Protein AF-A0A7V2TXQ1-F1 (afdb_monomer_lite)

pLDDT: mean 87.12, std 12.36, range [46.12, 97.81]

Radius of gyration: 15.6 Å; chains: 1; bounding box: 47×27×38 Å

Sequence (124 aa):
MPADERIRVTFLRVDVLNDADCCGTGEWYFIAEVDGRPVGDRSRIFNAEEGRSISLPEAEWSIVVDVTGRDLDTRPVRIRFQVRDQDVTSDDDLGTIDYRLRRDVRQGFFRNNRTATQYFVLHW

Foldseek 3Di:
DPDWDKDKDFWFKKQFQDQVDPDAFFFKFKFKDKQNHTFADRVDTDGHDHRDMDGDDRVGGMDMDTCVVPQLVVPFTWIKMWMWTDDPPDIHTLAMDIDGHHPPDDDDKDWDDCVHRVTIIIID

Secondary structure (DSSP, 8-state):
--S--EEEEE--EEEES--S-SSS-EEEEEEEEETTEEES-TT--EEE-TT-EEE--TTTSEEEEE-TT--TTTSPEEEEEEEEE--SS---EEEEEEEEE-TTPPS---B--GGGTSSEEEE-

Structure (mmCIF, N/CA/C/O backbone):
data_AF-A0A7V2TXQ1-F1
#
_entry.id   AF-A0A7V2TXQ1-F1
#
loop_
_atom_site.group_PDB
_atom_site.id
_atom_site.type_symbol
_atom_site.label_atom_id
_atom_site.label_alt_id
_atom_site.label_comp_id
_atom_site.label_asym_id
_atom_site.label_entity_id
_atom_site.label_seq_id
_atom_site.pdbx_PDB_ins_code
_atom_site.Cartn_x
_atom_site.Cartn_y
_atom_site.Cartn_z
_atom_site.occupancy
_atom_site.B_iso_or_equiv
_atom_site.auth_seq_id
_atom_site.auth_comp_id
_atom_site.auth_asym_id
_atom_site.auth_atom_id
_atom_site.pdbx_PDB_model_num
ATOM 1 N N . MET A 1 1 ? -24.782 -0.885 20.471 1.00 47.16 1 MET A N 1
ATOM 2 C CA . MET A 1 1 ? -23.493 -0.935 19.750 1.00 47.16 1 MET A CA 1
ATOM 3 C C . MET A 1 1 ? -23.791 -1.435 18.344 1.00 47.16 1 MET A C 1
ATOM 5 O O . MET A 1 1 ? -24.586 -2.369 18.263 1.00 47.16 1 MET A O 1
ATOM 9 N N . PRO A 1 2 ? -23.279 -0.815 17.265 1.00 49.22 2 PRO A N 1
ATOM 10 C CA . PRO A 1 2 ? -23.446 -1.387 15.933 1.00 49.22 2 PRO A CA 1
ATOM 11 C C . PRO A 1 2 ? -22.794 -2.775 15.907 1.00 49.22 2 PRO A C 1
ATOM 13 O O . PRO A 1 2 ? -21.774 -2.990 16.560 1.00 49.22 2 PRO A O 1
ATOM 16 N N . ALA A 1 3 ? -23.464 -3.722 15.255 1.00 57.62 3 ALA A N 1
ATOM 17 C CA . ALA A 1 3 ? -23.297 -5.151 15.507 1.00 57.62 3 ALA A CA 1
ATOM 18 C C . ALA A 1 3 ? -22.190 -5.843 14.691 1.00 57.62 3 ALA A C 1
ATOM 20 O O . ALA A 1 3 ? -21.899 -6.995 14.976 1.00 57.62 3 ALA A O 1
ATOM 21 N N . ASP A 1 4 ? -21.577 -5.182 13.711 1.00 76.06 4 ASP A N 1
ATOM 22 C CA . ASP A 1 4 ? -20.450 -5.712 12.931 1.00 76.06 4 ASP A CA 1
ATOM 23 C C . ASP A 1 4 ? -19.903 -4.543 12.097 1.00 76.06 4 ASP A C 1
ATOM 25 O O . ASP A 1 4 ? -20.598 -4.051 11.204 1.00 76.06 4 ASP A O 1
ATOM 29 N N . GLU A 1 5 ? -18.723 -4.018 12.427 1.00 88.81 5 GLU A N 1
ATOM 30 C CA . GLU A 1 5 ? -18.092 -2.944 11.654 1.00 88.81 5 GLU A CA 1
ATOM 31 C C . GLU A 1 5 ? -16.804 -3.471 11.034 1.00 88.81 5 GLU A C 1
ATOM 33 O O . GLU A 1 5 ? -15.858 -3.841 11.729 1.00 88.81 5 GLU A O 1
ATOM 38 N N . ARG A 1 6 ? -16.775 -3.523 9.701 1.00 91.94 6 ARG A N 1
ATOM 39 C CA . ARG A 1 6 ? -15.648 -4.053 8.936 1.00 91.94 6 ARG A CA 1
ATOM 40 C C . ARG A 1 6 ? -15.166 -3.027 7.938 1.00 91.94 6 ARG A C 1
ATOM 42 O O . ARG A 1 6 ? -15.960 -2.392 7.248 1.00 91.94 6 ARG A O 1
ATOM 49 N N . ILE A 1 7 ? -13.852 -2.928 7.820 1.00 92.81 7 ILE A N 1
ATOM 50 C CA . ILE A 1 7 ? -13.184 -2.065 6.856 1.00 92.81 7 ILE A CA 1
ATOM 51 C C . ILE A 1 7 ? -12.449 -2.953 5.872 1.00 92.81 7 ILE A C 1
ATOM 53 O O . ILE A 1 7 ? 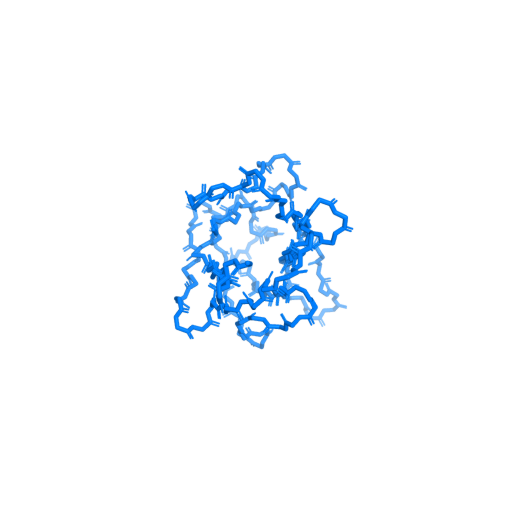-11.666 -3.817 6.265 1.00 92.81 7 ILE A O 1
ATOM 57 N N . ARG A 1 8 ? -12.689 -2.729 4.584 1.00 95.44 8 ARG A N 1
ATOM 58 C CA . ARG A 1 8 ? -11.902 -3.350 3.528 1.00 95.44 8 ARG A CA 1
ATOM 59 C C . ARG A 1 8 ? -10.857 -2.367 3.032 1.00 95.44 8 ARG A C 1
ATOM 61 O O . ARG A 1 8 ? -11.202 -1.258 2.641 1.00 95.44 8 ARG A O 1
ATOM 68 N N . VAL A 1 9 ? -9.606 -2.801 3.019 1.00 96.31 9 VAL A N 1
ATOM 69 C CA . VAL A 1 9 ? -8.490 -2.079 2.403 1.00 96.31 9 VAL A CA 1
ATOM 70 C C . VAL A 1 9 ? -8.120 -2.818 1.126 1.00 96.31 9 VAL A C 1
ATOM 72 O O . VAL A 1 9 ? -7.992 -4.042 1.154 1.00 96.31 9 VAL A O 1
ATOM 75 N N . THR A 1 10 ? -7.987 -2.094 0.017 1.00 97.25 10 THR A N 1
ATOM 76 C CA . THR A 1 10 ? -7.631 -2.664 -1.288 1.00 97.25 10 THR A CA 1
ATOM 77 C C . THR A 1 10 ? -6.552 -1.809 -1.919 1.00 97.25 10 THR A C 1
ATOM 79 O O . THR A 1 10 ? -6.812 -0.665 -2.252 1.00 97.25 10 THR A O 1
ATOM 82 N N . PHE A 1 11 ? -5.362 -2.358 -2.128 1.00 97.00 11 PHE A N 1
ATOM 83 C CA . PHE A 1 11 ? -4.339 -1.687 -2.920 1.00 97.00 11 PHE A CA 1
ATOM 84 C C . PHE A 1 11 ? -4.645 -1.927 -4.400 1.00 97.00 11 PHE A C 1
ATOM 86 O O . PHE A 1 11 ? -4.811 -3.071 -4.814 1.00 97.00 11 PHE A O 1
ATOM 93 N N . LEU A 1 12 ? -4.769 -0.857 -5.187 1.00 96.00 12 LEU A N 1
ATOM 94 C CA . LEU A 1 12 ? -5.299 -0.918 -6.555 1.00 96.00 12 LEU A CA 1
ATOM 95 C C . LEU A 1 12 ? -4.195 -0.883 -7.608 1.00 96.00 12 LEU A C 1
ATOM 97 O O . LEU A 1 12 ? -4.207 -1.658 -8.565 1.00 96.00 12 LEU A O 1
ATOM 101 N N . ARG A 1 13 ? -3.257 0.057 -7.467 1.00 95.81 13 ARG A N 1
ATOM 102 C CA . ARG A 1 13 ? -2.132 0.220 -8.393 1.00 95.81 13 ARG A CA 1
ATOM 103 C C . ARG A 1 13 ? -1.026 1.087 -7.812 1.00 95.81 13 ARG A C 1
ATOM 105 O O . ARG A 1 13 ? -1.273 1.901 -6.921 1.00 95.81 13 ARG A O 1
ATOM 112 N N . VAL A 1 14 ? 0.151 0.969 -8.408 1.00 95.56 14 VAL A N 1
ATOM 113 C CA . VAL A 1 14 ? 1.306 1.838 -8.181 1.00 95.56 14 VAL A CA 1
ATOM 114 C C . VAL A 1 14 ? 1.645 2.535 -9.496 1.00 95.56 14 VAL A C 1
ATOM 116 O O . VAL A 1 14 ? 1.939 1.863 -10.477 1.00 95.56 14 VAL A O 1
ATOM 119 N N . ASP A 1 15 ? 1.583 3.864 -9.541 1.00 94.19 15 ASP A N 1
ATOM 120 C CA . ASP A 1 15 ? 2.136 4.646 -10.650 1.00 94.19 15 ASP A CA 1
ATOM 121 C C . ASP A 1 15 ? 3.638 4.835 -10.412 1.00 94.19 15 ASP A C 1
ATOM 123 O O . ASP A 1 15 ? 4.029 5.338 -9.355 1.00 94.19 15 ASP A O 1
ATOM 127 N N . VAL A 1 16 ? 4.458 4.461 -11.389 1.00 92.44 16 VAL A N 1
ATOM 128 C CA . VAL A 1 16 ? 5.919 4.588 -11.360 1.00 92.44 16 VAL A CA 1
ATOM 129 C C . VAL A 1 16 ? 6.287 5.994 -11.834 1.00 92.44 16 VAL A C 1
ATOM 131 O O . VAL A 1 16 ? 5.953 6.397 -12.948 1.00 92.44 16 VAL A O 1
ATOM 134 N N . LEU A 1 17 ? 6.923 6.777 -10.964 1.00 89.12 17 LEU A N 1
ATOM 135 C CA . LEU A 1 17 ? 7.387 8.138 -11.256 1.00 89.12 17 LEU A CA 1
ATOM 136 C C . LEU A 1 17 ? 8.853 8.174 -11.680 1.00 89.12 17 LEU A C 1
ATOM 138 O O . LEU A 1 17 ? 9.230 9.075 -12.415 1.00 89.12 17 LEU A O 1
ATOM 142 N N . ASN A 1 18 ? 9.651 7.246 -11.160 1.00 84.00 18 ASN A N 1
ATOM 143 C CA . ASN A 1 18 ? 11.057 7.029 -11.466 1.00 84.00 18 ASN A CA 1
ATOM 144 C C . ASN A 1 18 ? 11.327 5.564 -11.111 1.00 84.00 18 ASN A C 1
ATOM 146 O O . ASN A 1 18 ? 11.014 5.169 -9.988 1.00 84.00 18 ASN A O 1
ATOM 150 N N . ASP A 1 19 ? 11.815 4.775 -12.062 1.00 75.50 19 ASP A N 1
ATOM 151 C CA . ASP A 1 19 ? 12.077 3.340 -11.907 1.00 75.50 19 ASP A CA 1
ATOM 152 C C . ASP A 1 19 ? 13.424 3.026 -11.236 1.00 75.50 19 ASP A C 1
ATOM 154 O O . ASP A 1 19 ? 13.691 1.860 -10.982 1.00 75.50 19 ASP A O 1
ATOM 158 N N . ALA A 1 20 ? 14.188 4.062 -10.862 1.00 71.00 20 ALA A N 1
ATOM 159 C CA . ALA A 1 20 ? 15.508 4.031 -10.222 1.00 71.00 20 ALA A CA 1
ATOM 160 C C . ALA A 1 20 ? 16.657 3.523 -11.112 1.00 71.00 20 ALA A C 1
ATOM 162 O O . ALA A 1 20 ? 17.823 3.646 -10.729 1.00 71.00 20 ALA A O 1
ATOM 163 N N . ASP A 1 21 ? 16.355 3.103 -12.340 1.00 66.31 21 ASP A N 1
ATOM 164 C CA . ASP A 1 21 ? 17.322 2.548 -13.275 1.00 66.31 21 ASP A CA 1
ATOM 165 C C . ASP A 1 21 ? 17.814 3.567 -14.307 1.00 66.31 21 ASP A C 1
ATOM 167 O O . ASP A 1 21 ? 17.058 4.281 -14.963 1.00 66.31 21 ASP A O 1
ATOM 171 N N . CYS A 1 22 ? 19.128 3.586 -14.542 1.00 54.84 22 CYS A N 1
ATOM 172 C CA . CYS A 1 22 ? 19.712 4.379 -15.630 1.00 54.84 22 CYS A CA 1
ATOM 173 C C . CYS A 1 22 ? 19.506 3.730 -17.014 1.00 54.84 22 CYS A C 1
ATOM 175 O O . CYS A 1 22 ? 19.592 4.425 -18.029 1.00 54.84 22 CYS A O 1
ATOM 177 N N . CYS A 1 23 ? 19.299 2.405 -17.062 1.00 56.12 23 CYS A N 1
ATOM 178 C CA . CYS A 1 23 ? 19.168 1.599 -18.280 1.00 56.12 23 CYS A CA 1
ATOM 179 C C . CYS A 1 23 ? 18.341 0.326 -18.010 1.00 56.12 23 CYS A C 1
ATOM 181 O O . CYS A 1 23 ? 18.899 -0.654 -17.526 1.00 56.12 23 CYS A O 1
ATOM 183 N N . GLY A 1 24 ? 17.068 0.284 -18.409 1.00 66.06 24 GLY A N 1
ATOM 184 C CA . GLY A 1 24 ? 16.218 -0.901 -18.233 1.00 66.06 24 GLY A CA 1
ATOM 185 C C . GLY A 1 24 ? 14.858 -0.544 -17.645 1.00 66.06 24 GLY A C 1
ATOM 186 O O . GLY A 1 24 ? 14.442 0.603 -17.747 1.00 66.06 24 GLY A O 1
ATOM 187 N N . THR A 1 25 ? 14.166 -1.537 -17.093 1.00 75.38 25 THR A N 1
ATOM 188 C CA . THR A 1 25 ? 12.991 -1.347 -16.230 1.00 75.38 25 THR A CA 1
ATOM 189 C C . THR A 1 25 ? 13.355 -1.863 -14.848 1.00 75.38 25 THR A C 1
ATOM 191 O O . THR A 1 25 ? 13.858 -2.987 -14.786 1.00 75.38 25 THR A O 1
ATOM 194 N N . GLY A 1 26 ? 13.016 -1.123 -13.793 1.00 82.69 26 GLY A N 1
ATOM 195 C CA . GLY A 1 26 ? 13.274 -1.532 -12.411 1.00 82.69 26 GLY A CA 1
ATOM 196 C C . GLY A 1 26 ? 12.560 -2.832 -12.042 1.00 82.69 26 GLY A C 1
ATOM 197 O O . GLY A 1 26 ? 11.464 -3.125 -12.540 1.00 82.69 26 GLY A O 1
ATOM 198 N N . GLU A 1 27 ? 13.159 -3.621 -11.154 1.00 89.62 27 GLU A N 1
ATOM 199 C CA . GLU A 1 27 ? 12.644 -4.923 -10.718 1.00 89.62 27 GLU A CA 1
ATOM 200 C C . GLU A 1 27 ? 12.011 -4.795 -9.330 1.00 89.62 27 GLU A C 1
ATOM 202 O O . GLU A 1 27 ? 12.571 -5.171 -8.305 1.00 89.62 27 GLU A O 1
ATOM 207 N N . TRP A 1 28 ? 10.795 -4.255 -9.269 1.00 92.12 28 TRP A N 1
ATOM 208 C CA . TRP A 1 28 ? 10.195 -3.885 -7.990 1.00 92.12 28 TRP A CA 1
ATOM 209 C C . TRP A 1 28 ? 9.442 -5.030 -7.323 1.00 92.12 28 TRP A C 1
ATOM 211 O O . TRP A 1 28 ? 8.732 -5.803 -7.969 1.00 92.12 28 TRP A O 1
ATOM 221 N N . TYR A 1 29 ? 9.475 -5.059 -5.994 1.00 93.56 29 TYR A N 1
ATOM 222 C CA . TYR A 1 29 ? 8.557 -5.854 -5.183 1.00 93.56 29 TYR A CA 1
ATOM 223 C C . TYR A 1 29 ? 7.935 -5.013 -4.067 1.00 93.56 29 TYR A C 1
ATOM 225 O O . TYR A 1 29 ? 8.436 -3.951 -3.681 1.00 93.56 29 TYR 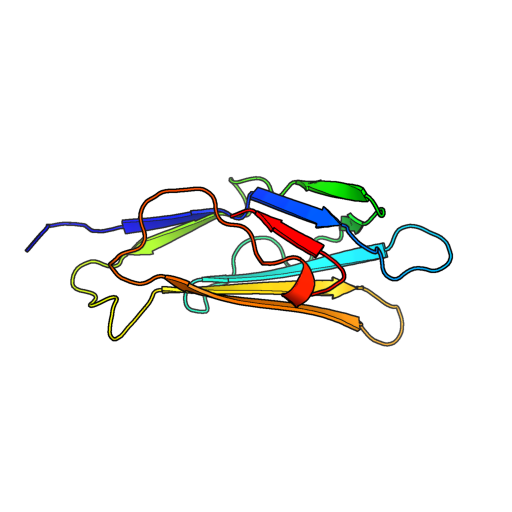A O 1
ATOM 233 N N . PHE A 1 30 ? 6.800 -5.483 -3.547 1.00 95.44 30 PHE A N 1
ATOM 234 C CA . PHE A 1 30 ? 6.010 -4.723 -2.582 1.00 95.44 30 PHE A CA 1
ATOM 235 C C . PHE A 1 30 ? 5.828 -5.470 -1.268 1.00 95.44 30 PHE A C 1
ATOM 237 O O . PHE A 1 30 ? 5.558 -6.671 -1.232 1.00 95.44 30 PHE A O 1
ATOM 244 N N . ILE A 1 31 ? 5.907 -4.720 -0.172 1.00 95.94 31 ILE A N 1
ATOM 245 C CA . ILE A 1 31 ? 5.597 -5.196 1.173 1.00 95.94 31 ILE A CA 1
ATOM 246 C C . ILE A 1 31 ? 4.408 -4.380 1.679 1.00 95.94 31 ILE A C 1
ATOM 248 O O . ILE A 1 31 ? 4.561 -3.220 2.067 1.00 95.94 31 ILE A O 1
ATOM 252 N N . ALA A 1 32 ? 3.218 -4.979 1.661 1.00 97.25 32 ALA A N 1
ATOM 253 C CA . ALA A 1 32 ? 1.996 -4.346 2.142 1.00 97.25 32 ALA A CA 1
ATOM 254 C C . ALA A 1 32 ? 1.498 -5.010 3.426 1.00 97.25 32 ALA A C 1
ATOM 256 O O . ALA A 1 32 ? 1.446 -6.235 3.532 1.00 97.25 32 ALA A O 1
ATOM 257 N N . GLU A 1 33 ? 1.099 -4.194 4.398 1.00 97.75 33 GLU A N 1
ATOM 258 C CA . GLU A 1 33 ? 0.571 -4.646 5.679 1.00 97.75 33 GLU A CA 1
ATOM 259 C C . GLU A 1 33 ? -0.631 -3.802 6.107 1.00 97.75 33 GLU A C 1
ATOM 261 O O . GLU A 1 33 ? -0.633 -2.575 5.982 1.00 97.75 33 GLU A O 1
ATOM 266 N N . VAL A 1 34 ? -1.641 -4.451 6.687 1.00 97.38 34 VAL A N 1
ATOM 267 C CA . VAL A 1 34 ? -2.759 -3.774 7.356 1.00 97.38 34 VAL A CA 1
ATOM 268 C C . VAL A 1 34 ? -2.882 -4.309 8.776 1.00 97.38 34 VAL A C 1
ATOM 270 O O . VAL A 1 34 ? -3.076 -5.505 8.984 1.00 97.38 34 VAL A O 1
ATOM 273 N N . ASP A 1 35 ? -2.708 -3.429 9.763 1.00 96.25 35 ASP A N 1
ATOM 274 C CA . ASP A 1 35 ? -2.532 -3.782 11.179 1.00 96.25 35 ASP A CA 1
ATOM 275 C C . ASP A 1 35 ? -1.464 -4.878 11.395 1.00 96.25 35 ASP A C 1
ATOM 277 O O . ASP A 1 35 ? -1.624 -5.782 12.214 1.00 96.25 35 ASP A O 1
ATOM 281 N N . GLY A 1 36 ? -0.369 -4.810 10.628 1.00 95.69 36 GLY A N 1
ATOM 282 C CA . GLY A 1 36 ? 0.737 -5.775 10.677 1.00 95.69 36 GLY A CA 1
ATOM 283 C C . GLY A 1 36 ? 0.436 -7.130 10.028 1.00 95.69 36 GLY A C 1
ATOM 284 O O . GLY A 1 36 ? 1.262 -8.037 10.096 1.00 95.69 36 GLY A O 1
ATOM 285 N N . ARG A 1 37 ? -0.735 -7.302 9.400 1.00 97.50 37 ARG A N 1
ATOM 286 C CA . ARG A 1 37 ? -1.063 -8.500 8.618 1.00 97.50 37 ARG A CA 1
ATOM 287 C C . ARG A 1 37 ? -0.620 -8.288 7.169 1.00 97.50 37 ARG A C 1
ATOM 289 O O . ARG A 1 37 ? -1.054 -7.294 6.586 1.00 97.50 37 ARG A O 1
ATOM 296 N N . PRO A 1 38 ? 0.186 -9.190 6.582 1.00 97.25 38 PRO A N 1
ATOM 297 C CA . PRO A 1 38 ? 0.645 -9.042 5.206 1.00 97.25 38 PRO A CA 1
ATOM 298 C C . PRO A 1 38 ? -0.522 -9.133 4.212 1.00 97.25 38 PRO A C 1
ATOM 300 O O . PRO A 1 38 ? -1.469 -9.894 4.427 1.00 97.25 38 PRO A O 1
ATOM 303 N N . VAL A 1 39 ? -0.436 -8.362 3.129 1.00 97.00 39 VAL A N 1
ATOM 304 C CA . VAL A 1 39 ? -1.396 -8.319 2.016 1.00 97.00 39 VAL A CA 1
ATOM 305 C C . VAL A 1 39 ? -0.625 -8.435 0.700 1.00 97.00 39 VAL A C 1
ATOM 307 O O . VAL A 1 39 ? 0.420 -7.807 0.551 1.00 97.00 39 VAL A O 1
ATOM 310 N N . GLY A 1 40 ? -1.138 -9.211 -0.256 1.00 94.75 40 GLY A N 1
ATOM 311 C CA . GLY A 1 40 ? -0.451 -9.470 -1.522 1.00 94.75 40 GLY A CA 1
ATOM 312 C C . GLY A 1 40 ? 0.660 -10.518 -1.430 1.00 94.75 40 GLY A C 1
ATOM 313 O O . GLY A 1 40 ? 0.810 -11.228 -0.433 1.00 94.75 40 GLY A O 1
ATOM 314 N N . ASP A 1 41 ? 1.434 -10.611 -2.508 1.00 91.31 41 ASP A N 1
ATOM 315 C CA . ASP A 1 41 ? 2.562 -11.529 -2.636 1.00 91.31 41 ASP A CA 1
ATOM 316 C C . ASP A 1 41 ? 3.878 -10.750 -2.687 1.00 91.31 41 ASP A C 1
ATOM 318 O O . ASP A 1 41 ? 4.232 -10.154 -3.703 1.00 91.31 41 ASP A O 1
ATOM 322 N N . ARG A 1 42 ? 4.620 -10.790 -1.577 1.00 88.69 42 ARG A N 1
ATOM 323 C CA . ARG A 1 42 ? 5.935 -10.146 -1.454 1.00 88.69 42 ARG A CA 1
ATOM 324 C C . ARG A 1 42 ? 7.025 -10.784 -2.319 1.00 88.69 42 ARG A C 1
ATOM 326 O O . ARG A 1 42 ? 8.103 -10.216 -2.422 1.00 88.69 42 ARG A O 1
ATOM 333 N N . SER A 1 43 ? 6.799 -11.997 -2.829 1.00 88.69 43 SER A N 1
ATOM 334 C CA . SER A 1 43 ? 7.757 -12.710 -3.684 1.00 88.69 43 SER A CA 1
ATOM 335 C C . SER A 1 43 ? 7.581 -12.384 -5.163 1.00 88.69 43 SER A C 1
ATOM 337 O O . SER A 1 43 ? 8.427 -12.742 -5.981 1.00 88.69 43 SER A O 1
ATOM 339 N N . ARG A 1 44 ? 6.488 -11.696 -5.507 1.00 92.38 44 ARG A N 1
ATOM 340 C CA . ARG A 1 44 ? 6.199 -11.283 -6.869 1.00 92.38 44 ARG A CA 1
ATOM 341 C C . ARG A 1 44 ? 7.008 -10.045 -7.232 1.00 92.38 44 ARG A C 1
ATOM 343 O O . ARG A 1 44 ? 6.913 -9.018 -6.563 1.00 92.38 44 ARG A O 1
ATOM 350 N N . ILE A 1 45 ? 7.727 -10.160 -8.340 1.00 91.62 45 ILE A N 1
ATOM 351 C CA . ILE A 1 45 ? 8.477 -9.069 -8.956 1.00 91.62 45 ILE A CA 1
ATOM 352 C C . ILE A 1 45 ? 7.646 -8.468 -10.081 1.00 91.62 45 ILE A C 1
ATOM 354 O O . ILE A 1 45 ? 6.948 -9.177 -10.817 1.00 91.62 45 ILE A O 1
ATOM 358 N N . PHE A 1 46 ? 7.704 -7.151 -10.186 1.00 92.25 46 PHE A N 1
ATOM 359 C CA . PHE A 1 46 ? 7.021 -6.361 -11.185 1.00 92.25 46 PHE A CA 1
ATOM 360 C C . PHE A 1 46 ? 8.041 -5.537 -11.956 1.00 92.25 46 PHE A C 1
ATOM 362 O O . PHE A 1 46 ? 8.867 -4.857 -11.359 1.00 92.25 46 PHE A O 1
ATOM 369 N N . ASN A 1 47 ? 7.911 -5.534 -13.278 1.00 90.44 47 ASN A N 1
ATOM 370 C CA . ASN A 1 47 ? 8.673 -4.615 -14.111 1.00 90.44 47 ASN A CA 1
ATOM 371 C C . ASN A 1 47 ? 8.103 -3.207 -13.910 1.00 90.44 47 ASN A C 1
ATOM 373 O O . ASN A 1 47 ? 6.941 -2.945 -14.250 1.00 90.44 47 ASN A O 1
ATOM 377 N N . ALA A 1 48 ? 8.910 -2.324 -13.339 1.00 90.25 48 ALA A N 1
ATOM 378 C CA . ALA A 1 48 ? 8.611 -0.919 -13.153 1.00 90.25 48 ALA A CA 1
ATOM 379 C C . ALA A 1 48 ? 9.203 -0.120 -14.315 1.00 90.25 48 ALA A C 1
ATOM 381 O O . ALA A 1 48 ? 10.405 -0.107 -14.534 1.00 90.25 48 ALA A O 1
ATOM 382 N N . GLU A 1 49 ? 8.336 0.531 -15.083 1.00 90.31 49 GLU A N 1
ATOM 383 C CA . GLU A 1 49 ? 8.729 1.406 -16.189 1.00 90.31 49 GLU A CA 1
ATOM 384 C C . GLU A 1 49 ? 8.256 2.817 -15.850 1.00 90.31 49 GLU A C 1
ATOM 386 O O . GLU A 1 49 ? 7.070 3.012 -15.547 1.00 90.31 49 GLU A O 1
ATOM 391 N N . GLU A 1 50 ? 9.164 3.794 -15.890 1.00 89.62 50 GLU A N 1
ATOM 392 C CA . GLU A 1 50 ? 8.830 5.193 -15.627 1.00 89.62 50 GLU A CA 1
ATOM 393 C C . GLU A 1 50 ? 7.597 5.653 -16.434 1.00 89.62 50 GLU A C 1
ATOM 395 O O . GLU A 1 50 ? 7.477 5.453 -17.644 1.00 89.62 50 GLU A O 1
ATOM 400 N N . GLY A 1 51 ? 6.625 6.268 -15.751 1.00 89.12 51 GLY A N 1
ATOM 401 C CA . GLY A 1 51 ? 5.389 6.759 -16.361 1.00 89.12 51 GLY A CA 1
ATOM 402 C C . GLY A 1 51 ? 4.314 5.691 -16.598 1.00 89.12 51 GLY A C 1
ATOM 403 O O . GLY A 1 51 ? 3.221 6.028 -17.069 1.00 89.12 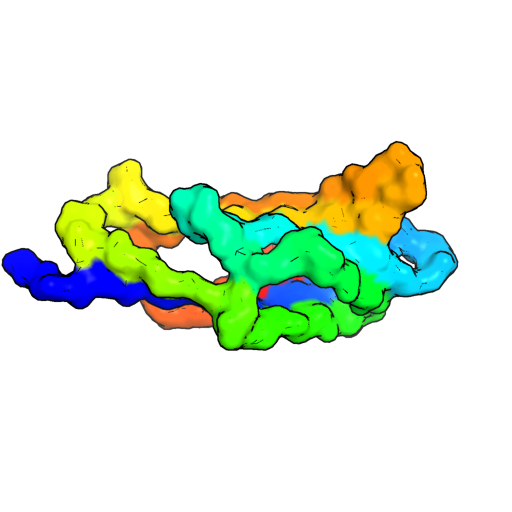51 GLY A O 1
ATOM 404 N N . ARG A 1 52 ? 4.569 4.421 -16.255 1.00 93.44 52 ARG A N 1
ATOM 405 C CA . ARG A 1 52 ? 3.569 3.341 -16.276 1.00 93.44 52 ARG A CA 1
ATOM 406 C C . ARG A 1 52 ? 2.939 3.113 -14.907 1.00 93.44 52 ARG A C 1
ATOM 408 O O . ARG A 1 52 ? 3.362 3.650 -13.887 1.00 93.44 52 ARG A O 1
ATOM 415 N N . SER A 1 53 ? 1.898 2.282 -14.900 1.00 94.31 53 SER A N 1
ATOM 416 C CA . SER A 1 53 ? 1.245 1.823 -13.678 1.00 94.31 53 SER A CA 1
ATOM 417 C C . SER A 1 53 ? 1.333 0.307 -13.562 1.00 94.31 53 SER A C 1
ATOM 419 O O . SER A 1 53 ? 1.009 -0.419 -14.503 1.00 94.31 53 SER A O 1
ATOM 421 N N . ILE A 1 54 ? 1.672 -0.166 -12.370 1.00 95.31 54 ILE A N 1
ATOM 422 C CA . ILE A 1 54 ? 1.620 -1.570 -11.979 1.00 95.31 54 ILE A CA 1
ATOM 423 C C . ILE A 1 54 ? 0.254 -1.827 -11.342 1.00 95.31 54 ILE A C 1
ATOM 425 O O . ILE A 1 54 ? -0.110 -1.191 -10.354 1.00 95.31 54 ILE A O 1
ATOM 429 N N . SER A 1 55 ? -0.526 -2.743 -11.919 1.00 96.56 55 SER A N 1
ATOM 430 C CA . SER A 1 55 ? -1.847 -3.108 -11.391 1.00 96.56 55 SER A CA 1
ATOM 431 C C . SER A 1 55 ? -1.720 -4.128 -10.265 1.00 96.56 55 SER A C 1
ATOM 433 O O . SER A 1 55 ? -0.998 -5.115 -10.404 1.00 96.56 55 SER A O 1
ATOM 435 N N . LEU A 1 56 ? -2.468 -3.917 -9.183 1.00 96.38 56 LEU A N 1
ATOM 436 C CA . LEU A 1 56 ? -2.530 -4.806 -8.028 1.00 96.38 56 LEU A CA 1
ATOM 437 C C . LEU A 1 56 ? -3.912 -5.479 -8.006 1.00 96.38 56 LEU A C 1
ATOM 439 O O . LEU A 1 56 ? -4.906 -4.829 -7.678 1.00 96.38 56 LEU A O 1
ATOM 443 N N . PRO A 1 57 ? -4.028 -6.759 -8.412 1.00 95.31 57 PRO A N 1
ATOM 444 C CA . PRO A 1 57 ? -5.318 -7.434 -8.461 1.00 95.31 57 PRO A CA 1
ATOM 445 C C . PRO A 1 57 ? -5.968 -7.488 -7.078 1.00 95.31 57 PRO A C 1
ATOM 447 O O . PRO A 1 57 ? -5.393 -8.027 -6.137 1.00 95.31 57 PRO A O 1
ATOM 450 N N . GLU A 1 58 ? -7.197 -6.993 -6.961 1.00 94.19 58 GLU A N 1
ATOM 451 C CA . GLU A 1 58 ? -7.931 -6.927 -5.691 1.00 94.19 58 GLU A CA 1
ATOM 452 C C . GLU A 1 58 ? -8.029 -8.286 -4.973 1.00 94.19 58 GLU A C 1
ATOM 454 O O . GLU A 1 58 ? -8.005 -8.344 -3.743 1.00 94.19 58 GLU A O 1
ATOM 459 N N . ALA A 1 59 ? -8.116 -9.384 -5.730 1.00 94.50 59 ALA A N 1
ATOM 460 C CA . ALA A 1 59 ? -8.169 -10.740 -5.185 1.00 94.50 59 ALA A CA 1
ATOM 461 C C . ALA A 1 59 ? -6.920 -11.113 -4.364 1.00 94.50 59 ALA A C 1
ATOM 463 O O . ALA A 1 59 ? -7.015 -11.916 -3.441 1.00 94.50 59 ALA A O 1
ATOM 464 N N . GLU A 1 60 ? -5.770 -10.518 -4.686 1.00 95.81 60 GLU A N 1
ATOM 465 C CA . GLU A 1 60 ? -4.489 -10.732 -4.005 1.00 95.81 60 GLU A CA 1
ATOM 466 C C . GLU A 1 60 ? -4.181 -9.583 -3.028 1.00 95.81 60 GLU A C 1
ATOM 468 O O . GLU A 1 60 ? -3.657 -9.802 -1.937 1.00 95.81 60 GLU A O 1
ATOM 473 N N . TRP A 1 61 ? -4.541 -8.353 -3.403 1.00 97.38 61 TRP A N 1
ATOM 474 C CA . TRP A 1 61 ? -4.117 -7.117 -2.744 1.00 97.38 61 TRP A CA 1
ATOM 475 C C . TRP A 1 61 ? -5.228 -6.443 -1.930 1.00 97.38 61 TRP A C 1
ATOM 477 O O . TRP A 1 61 ? -5.298 -5.216 -1.843 1.00 97.38 61 TRP A O 1
ATOM 487 N N . SER A 1 62 ? -6.107 -7.231 -1.307 1.00 97.81 62 SER A N 1
ATOM 488 C CA . SER A 1 62 ? -7.126 -6.712 -0.390 1.00 97.81 62 SER A CA 1
ATOM 489 C C . SER A 1 62 ? -7.231 -7.507 0.905 1.00 97.81 62 SER A C 1
ATOM 491 O O . SER A 1 62 ? -6.910 -8.691 0.976 1.00 97.81 62 SER A O 1
ATOM 493 N N . ILE A 1 63 ? -7.703 -6.840 1.957 1.00 97.62 63 ILE A N 1
ATOM 494 C CA . ILE A 1 63 ? -7.950 -7.456 3.259 1.00 97.62 63 ILE A CA 1
ATOM 495 C C . ILE A 1 63 ? -9.137 -6.795 3.952 1.00 97.62 63 ILE A C 1
ATOM 497 O O . ILE A 1 63 ? -9.377 -5.595 3.811 1.00 97.62 63 ILE A O 1
ATOM 501 N N . VAL A 1 64 ? -9.881 -7.592 4.717 1.00 96.81 64 VAL A N 1
ATOM 502 C CA . VAL A 1 64 ? -10.951 -7.111 5.594 1.00 96.81 64 VAL A CA 1
ATOM 503 C C . VAL A 1 64 ? -10.457 -7.119 7.038 1.00 96.81 64 VAL A C 1
ATOM 505 O O . VAL A 1 64 ? -9.939 -8.125 7.536 1.00 96.81 64 VAL A O 1
ATOM 508 N N . VAL A 1 65 ? -10.628 -5.983 7.701 1.00 94.94 65 VAL A N 1
ATOM 509 C CA . VAL A 1 65 ? -10.306 -5.756 9.107 1.00 94.94 65 VAL A CA 1
ATOM 510 C C . VAL A 1 65 ? -11.608 -5.595 9.871 1.00 94.94 65 VAL A C 1
ATOM 512 O O . VAL A 1 65 ? -12.431 -4.747 9.530 1.00 94.94 65 VAL A O 1
ATOM 515 N N . ASP A 1 66 ? -11.787 -6.407 10.906 1.00 93.69 66 ASP A N 1
ATOM 516 C CA . ASP A 1 66 ? -12.855 -6.215 11.880 1.00 93.69 66 ASP A CA 1
ATOM 517 C C . ASP A 1 66 ? -12.449 -5.094 12.845 1.00 93.69 66 ASP A C 1
ATOM 519 O O . ASP A 1 66 ? -11.384 -5.135 13.471 1.00 93.69 66 ASP A O 1
ATOM 523 N N . VAL A 1 67 ? -13.280 -4.062 12.919 1.00 92.50 67 VAL A N 1
ATOM 524 C CA . VAL A 1 67 ? -13.104 -2.907 13.803 1.00 92.50 67 VAL A CA 1
ATOM 525 C C . VAL A 1 67 ? -14.260 -2.783 14.794 1.00 92.50 67 VAL A C 1
ATOM 527 O O . VAL A 1 67 ? -14.421 -1.749 15.440 1.00 92.50 67 VAL A O 1
ATOM 530 N N . THR A 1 68 ? -15.045 -3.845 14.975 1.00 91.88 68 THR A N 1
ATOM 531 C CA . THR A 1 68 ? -16.170 -3.878 15.909 1.00 91.88 68 THR A CA 1
ATOM 532 C C . THR A 1 68 ? -15.707 -3.534 17.325 1.00 91.88 68 THR A C 1
ATOM 534 O O . THR A 1 68 ? -14.822 -4.170 17.899 1.00 91.88 68 THR A O 1
ATOM 537 N N . GLY A 1 69 ? -16.290 -2.480 17.904 1.00 89.88 69 GLY A N 1
ATOM 538 C CA . GLY A 1 69 ? -15.923 -1.996 19.240 1.00 89.88 69 GLY A CA 1
ATOM 539 C C . GLY A 1 69 ? -14.525 -1.366 19.333 1.00 89.88 69 GLY A C 1
ATOM 540 O O . GLY A 1 69 ? -14.057 -1.063 20.435 1.00 89.88 69 GLY A O 1
ATOM 541 N N . ARG A 1 70 ? -13.841 -1.153 18.202 1.00 90.88 70 ARG A N 1
ATOM 542 C CA . ARG A 1 70 ? -12.560 -0.451 18.142 1.00 90.88 70 ARG A CA 1
ATOM 543 C C . ARG A 1 70 ? -12.800 1.053 18.108 1.00 90.88 70 ARG A C 1
ATOM 545 O O . ARG A 1 70 ? -13.544 1.573 17.285 1.00 90.88 70 ARG A O 1
ATOM 552 N N . ASP A 1 71 ? -12.117 1.767 18.991 1.00 91.50 71 ASP A N 1
ATOM 553 C CA . ASP A 1 71 ? -12.017 3.219 18.907 1.00 91.50 71 ASP A CA 1
ATOM 554 C C . ASP A 1 71 ? -10.886 3.587 17.937 1.00 91.50 71 ASP A C 1
ATOM 556 O O . ASP A 1 71 ? -9.708 3.409 18.252 1.00 91.50 71 ASP A O 1
ATOM 560 N N . LEU A 1 72 ? -11.249 4.056 16.743 1.00 91.50 72 LEU A N 1
ATOM 561 C CA . LEU A 1 72 ? -10.303 4.389 15.676 1.00 91.50 72 LEU A CA 1
ATOM 562 C C . LEU A 1 72 ? -9.529 5.692 15.925 1.00 91.50 72 LEU A C 1
ATOM 564 O O . LEU A 1 72 ? -8.523 5.931 15.256 1.00 91.50 72 LEU A O 1
ATOM 568 N N . ASP A 1 73 ? -9.934 6.513 16.897 1.00 90.69 73 ASP A N 1
ATOM 569 C CA . ASP A 1 73 ? -9.200 7.735 17.237 1.00 90.69 73 ASP A CA 1
ATOM 570 C C . ASP A 1 73 ? -7.956 7.421 18.079 1.00 90.69 73 ASP A C 1
ATOM 572 O O . ASP A 1 73 ? -6.889 8.018 17.880 1.00 90.69 73 ASP A O 1
ATOM 576 N N . THR A 1 74 ? -8.071 6.432 18.972 1.00 93.44 74 THR A N 1
ATOM 577 C CA . THR A 1 74 ? -6.982 5.956 19.842 1.00 93.44 74 THR A CA 1
ATOM 578 C C . THR A 1 74 ? -6.248 4.741 19.277 1.00 93.44 74 THR A C 1
ATOM 580 O O . THR A 1 74 ? -5.047 4.580 19.500 1.00 93.44 74 THR A O 1
ATOM 583 N N . ARG A 1 75 ? -6.936 3.893 18.506 1.00 93.25 75 ARG A N 1
ATOM 584 C CA . ARG A 1 75 ? -6.382 2.704 17.847 1.00 93.25 75 ARG A CA 1
ATOM 585 C C . ARG A 1 75 ? -6.753 2.720 16.358 1.00 93.25 75 ARG A C 1
ATOM 587 O O . ARG A 1 75 ? -7.598 1.928 15.951 1.00 93.25 75 ARG A O 1
ATOM 594 N N . PRO A 1 76 ? -6.140 3.580 15.528 1.00 94.56 76 PRO A N 1
ATOM 595 C CA . PRO A 1 76 ? -6.432 3.629 14.092 1.00 94.56 76 PRO A CA 1
ATOM 596 C C . PRO A 1 76 ? -6.023 2.331 13.391 1.00 94.56 76 PRO A C 1
ATOM 598 O O . PRO A 1 76 ? -5.114 1.647 13.873 1.00 94.56 76 PRO A O 1
ATOM 601 N N . VAL A 1 77 ? -6.651 2.006 12.256 1.00 94.75 77 VAL A N 1
ATOM 602 C CA . VAL A 1 77 ? -6.153 0.938 11.366 1.00 94.75 77 VAL A CA 1
ATOM 603 C C . VAL A 1 77 ? -4.885 1.449 10.693 1.00 94.75 77 VAL A C 1
ATOM 605 O O . VAL A 1 77 ? -4.888 2.526 10.090 1.00 94.75 77 VAL A O 1
ATOM 608 N N . ARG A 1 78 ? -3.785 0.710 10.833 1.00 95.75 78 ARG A N 1
ATOM 609 C CA . ARG A 1 78 ? -2.502 1.075 10.220 1.00 95.75 78 ARG A CA 1
ATOM 610 C C . ARG A 1 78 ? -2.377 0.412 8.862 1.00 95.75 78 ARG A C 1
ATOM 612 O O . ARG A 1 78 ? -2.461 -0.807 8.781 1.00 95.75 78 ARG A O 1
ATOM 619 N N . ILE A 1 79 ? -2.157 1.205 7.826 1.00 95.75 79 ILE A N 1
ATOM 620 C CA . ILE A 1 79 ? -1.921 0.747 6.460 1.00 95.75 79 ILE A CA 1
ATOM 621 C C . ILE A 1 79 ? -0.476 1.096 6.133 1.00 95.75 79 ILE A C 1
ATOM 623 O O . ILE A 1 79 ? -0.111 2.271 6.131 1.00 95.75 79 ILE A O 1
ATOM 627 N N . ARG A 1 80 ? 0.343 0.080 5.877 1.00 96.06 80 ARG A N 1
ATOM 628 C CA . ARG A 1 80 ? 1.732 0.242 5.465 1.00 96.06 80 ARG A CA 1
ATOM 629 C C . ARG A 1 80 ? 1.922 -0.346 4.076 1.00 96.06 80 ARG A C 1
ATOM 631 O O . ARG A 1 80 ? 1.461 -1.450 3.811 1.00 96.06 80 ARG A O 1
ATOM 638 N N . PHE A 1 81 ? 2.615 0.378 3.210 1.00 96.06 81 PHE A N 1
ATOM 639 C CA . PHE A 1 81 ? 2.994 -0.105 1.888 1.00 96.06 81 PHE A CA 1
ATOM 640 C C . PHE A 1 81 ? 4.406 0.366 1.575 1.00 96.06 81 PHE A C 1
ATOM 642 O O . PHE A 1 81 ? 4.669 1.567 1.569 1.00 96.06 81 PHE A O 1
ATOM 649 N N . GLN A 1 82 ? 5.312 -0.572 1.352 1.00 94.81 82 GLN A N 1
ATOM 650 C CA . GLN A 1 82 ? 6.700 -0.303 1.018 1.00 94.81 82 GLN A CA 1
ATOM 651 C C . GLN A 1 82 ? 7.004 -0.842 -0.375 1.00 94.81 82 GLN A C 1
ATOM 653 O O . GLN A 1 82 ? 6.573 -1.943 -0.722 1.00 94.81 82 GLN A O 1
ATOM 658 N N . VAL A 1 83 ? 7.755 -0.056 -1.139 1.00 93.00 83 VAL A N 1
ATOM 659 C CA . VAL A 1 83 ? 8.284 -0.440 -2.446 1.00 93.00 83 VAL A CA 1
ATOM 660 C C . VAL A 1 83 ? 9.786 -0.597 -2.313 1.00 93.00 83 VAL A C 1
ATOM 662 O O . VAL A 1 83 ? 10.443 0.232 -1.683 1.00 93.00 83 VAL A O 1
ATOM 665 N N . ARG A 1 84 ? 10.313 -1.673 -2.882 1.00 90.88 84 ARG A N 1
ATOM 666 C CA . ARG A 1 84 ? 11.745 -1.924 -2.948 1.00 90.88 84 ARG A CA 1
ATOM 667 C C . ARG A 1 84 ? 12.127 -2.303 -4.356 1.00 90.88 84 ARG A C 1
ATOM 669 O O . ARG A 1 84 ? 11.347 -2.983 -5.025 1.00 90.88 84 ARG A O 1
ATOM 676 N N . ASP A 1 85 ? 13.308 -1.866 -4.747 1.00 86.31 85 ASP A N 1
ATOM 677 C CA . ASP A 1 85 ? 13.956 -2.362 -5.946 1.00 86.31 85 ASP A CA 1
ATOM 678 C C . ASP A 1 85 ? 14.716 -3.641 -5.605 1.00 86.31 85 ASP A C 1
ATOM 680 O O . ASP A 1 85 ? 15.334 -3.731 -4.538 1.00 86.31 85 ASP A O 1
ATOM 684 N N . GLN A 1 86 ? 14.621 -4.655 -6.457 1.00 82.12 86 GLN A N 1
ATOM 685 C CA . GLN A 1 86 ? 15.420 -5.858 -6.307 1.00 82.12 86 GLN A CA 1
ATOM 686 C C . GLN A 1 86 ? 16.744 -5.663 -7.035 1.00 82.12 86 GLN A C 1
ATOM 688 O O . GLN A 1 86 ? 16.823 -5.819 -8.246 1.00 82.12 86 GLN A O 1
ATOM 693 N N . ASP A 1 87 ? 17.801 -5.448 -6.262 1.00 69.19 87 ASP A N 1
ATOM 694 C CA . ASP A 1 87 ? 19.166 -5.451 -6.769 1.00 69.19 87 ASP A CA 1
ATOM 695 C C . ASP A 1 87 ? 19.914 -6.708 -6.330 1.00 69.19 87 ASP A C 1
ATOM 697 O O . ASP A 1 87 ? 19.772 -7.208 -5.213 1.00 69.19 87 ASP A O 1
ATOM 701 N N . VAL A 1 88 ? 20.819 -7.187 -7.184 1.00 50.66 88 VAL A N 1
ATOM 702 C CA . VAL A 1 88 ? 21.651 -8.379 -6.924 1.00 50.66 88 VAL A CA 1
ATOM 703 C C . VAL A 1 88 ? 22.524 -8.226 -5.663 1.00 50.66 88 VAL A C 1
ATOM 705 O O . VAL A 1 88 ? 22.949 -9.230 -5.084 1.00 50.66 88 VAL A O 1
ATOM 708 N N . THR A 1 89 ? 22.808 -6.994 -5.219 1.00 46.12 89 THR A N 1
ATOM 709 C CA . THR A 1 89 ? 23.735 -6.728 -4.102 1.00 46.12 89 THR A CA 1
ATOM 710 C C . THR A 1 89 ? 23.171 -5.921 -2.930 1.00 46.12 89 THR A C 1
ATOM 712 O O . THR A 1 89 ? 23.692 -6.077 -1.823 1.00 46.12 89 THR A O 1
ATOM 715 N N . SER A 1 90 ? 22.124 -5.109 -3.112 1.00 56.44 90 SER A N 1
ATOM 716 C CA . SER A 1 90 ? 21.415 -4.439 -2.009 1.00 56.44 90 SER A CA 1
ATOM 717 C C . SER A 1 90 ? 20.058 -3.902 -2.456 1.00 56.44 90 SER A C 1
ATOM 719 O O . SER A 1 90 ? 20.029 -2.925 -3.185 1.00 56.44 90 SER A O 1
ATOM 721 N N . ASP A 1 91 ? 18.958 -4.487 -1.978 1.00 65.81 91 ASP A N 1
ATOM 722 C CA . ASP A 1 91 ? 17.613 -3.963 -2.245 1.00 65.81 91 ASP A CA 1
ATOM 723 C C . ASP A 1 91 ? 17.483 -2.499 -1.789 1.00 65.81 91 ASP A C 1
ATOM 725 O O . ASP A 1 91 ? 17.522 -2.214 -0.581 1.00 65.81 91 ASP A O 1
ATOM 729 N N . ASP A 1 92 ? 17.286 -1.583 -2.734 1.00 75.25 92 ASP A N 1
ATOM 730 C CA . ASP A 1 92 ? 17.089 -0.168 -2.442 1.00 75.25 92 ASP A CA 1
ATOM 731 C C . ASP A 1 92 ? 15.652 0.102 -1.959 1.00 75.25 92 ASP A C 1
ATOM 733 O O . ASP A 1 92 ? 14.654 -0.358 -2.524 1.00 75.25 92 ASP A O 1
ATOM 737 N N . ASP A 1 93 ? 15.524 0.857 -0.859 1.00 84.12 93 ASP A N 1
ATOM 738 C CA . ASP A 1 93 ? 14.227 1.282 -0.323 1.00 84.12 93 ASP A CA 1
ATOM 739 C C . ASP A 1 93 ? 13.708 2.491 -1.110 1.00 84.12 93 ASP A C 1
ATOM 741 O O . ASP A 1 93 ? 14.114 3.634 -0.882 1.00 84.12 93 ASP A O 1
ATOM 745 N N . LEU A 1 94 ? 12.763 2.234 -2.014 1.00 87.38 94 LEU A N 1
ATOM 746 C CA . LEU A 1 94 ? 12.109 3.246 -2.848 1.00 87.38 94 LEU A CA 1
ATOM 747 C C . LEU A 1 94 ? 11.014 4.012 -2.094 1.00 87.38 94 LEU A C 1
ATOM 749 O O . LEU A 1 94 ? 10.377 4.926 -2.624 1.00 87.38 94 LEU A O 1
ATOM 753 N N . GLY A 1 95 ? 10.782 3.661 -0.832 1.00 89.88 95 GLY A N 1
ATOM 754 C CA . GLY A 1 95 ? 9.974 4.435 0.086 1.00 89.88 95 GLY A CA 1
ATOM 755 C C . GLY A 1 95 ? 8.848 3.638 0.718 1.00 89.88 95 GLY A C 1
ATOM 756 O O . GLY A 1 95 ? 8.398 2.589 0.253 1.00 89.88 95 GLY A O 1
ATOM 757 N N . THR A 1 96 ? 8.355 4.198 1.818 1.00 92.50 96 THR A N 1
ATOM 758 C CA . THR A 1 96 ? 7.289 3.611 2.622 1.00 92.50 96 THR A CA 1
ATOM 759 C C . THR A 1 96 ? 6.157 4.611 2.813 1.00 92.50 96 THR A C 1
ATOM 761 O O . THR A 1 96 ? 6.369 5.753 3.219 1.00 92.50 96 THR A O 1
ATOM 764 N N . ILE A 1 97 ? 4.932 4.149 2.582 1.00 93.25 97 ILE A N 1
ATOM 765 C CA . ILE A 1 97 ? 3.698 4.807 2.997 1.00 93.25 97 ILE A CA 1
ATOM 766 C C . ILE A 1 97 ? 3.269 4.212 4.338 1.00 93.25 97 ILE A C 1
ATOM 768 O O . ILE A 1 97 ? 3.109 2.999 4.446 1.00 93.25 97 ILE A O 1
ATOM 772 N N . ASP A 1 98 ? 3.067 5.063 5.344 1.00 93.06 98 ASP A N 1
ATOM 773 C CA . ASP A 1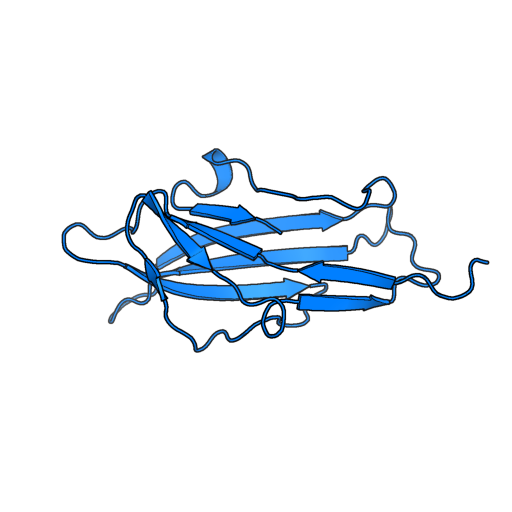 98 ? 2.443 4.722 6.631 1.00 93.06 98 ASP A CA 1
ATOM 774 C C . ASP A 1 98 ? 1.224 5.632 6.820 1.00 93.06 98 ASP A C 1
ATOM 776 O O . ASP A 1 98 ? 1.346 6.840 7.048 1.00 93.06 98 ASP A O 1
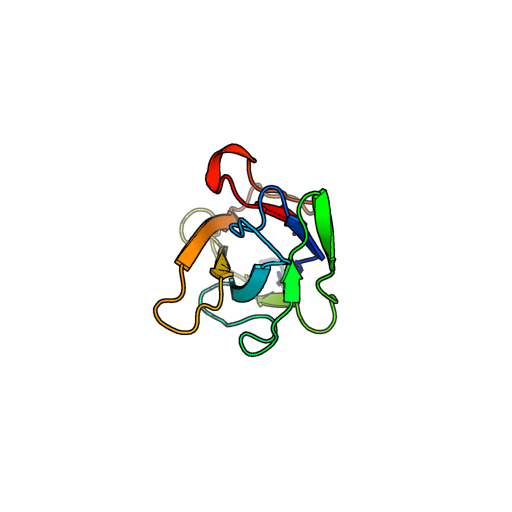ATOM 780 N N . TYR A 1 99 ? 0.037 5.052 6.656 1.00 92.25 99 TYR A N 1
ATOM 781 C CA . TYR A 1 99 ? -1.237 5.742 6.774 1.00 92.25 99 TYR A CA 1
ATOM 782 C C . TYR A 1 99 ? -2.038 5.209 7.963 1.00 92.25 99 TYR A C 1
ATOM 784 O O . TYR A 1 99 ? -2.102 4.008 8.229 1.00 92.25 99 TYR A O 1
ATOM 792 N N . ARG A 1 100 ? -2.696 6.123 8.681 1.00 92.50 100 ARG A N 1
ATOM 793 C CA . ARG A 1 100 ? -3.511 5.810 9.859 1.00 92.50 100 ARG A CA 1
ATOM 794 C C . ARG A 1 100 ? -4.955 6.186 9.587 1.00 92.50 100 ARG A C 1
ATOM 796 O O . ARG A 1 100 ? -5.305 7.363 9.626 1.00 92.50 100 ARG A O 1
ATOM 803 N N . LEU A 1 101 ? -5.778 5.174 9.345 1.00 91.12 101 LEU A N 1
ATOM 804 C CA . LEU A 1 101 ? -7.208 5.333 9.137 1.00 91.12 101 LEU A CA 1
ATOM 805 C C . LEU A 1 101 ? -7.897 5.601 10.481 1.00 91.12 101 LEU A C 1
ATOM 807 O O . LEU A 1 101 ? -7.864 4.760 11.385 1.00 91.12 101 LEU A O 1
ATOM 811 N N . ARG A 1 102 ? -8.497 6.784 10.602 1.00 89.56 102 ARG A N 1
ATOM 812 C CA . ARG A 1 102 ? -9.225 7.259 11.786 1.00 89.56 102 ARG A CA 1
ATOM 813 C C . ARG A 1 102 ? -10.734 7.238 11.536 1.00 89.56 102 ARG A C 1
ATOM 815 O O . ARG A 1 102 ? -11.179 6.963 10.424 1.00 89.56 102 ARG A O 1
ATOM 822 N N . ARG A 1 103 ? -11.522 7.509 12.580 1.00 83.62 103 ARG A N 1
ATOM 823 C CA . ARG A 1 103 ? -12.992 7.413 12.562 1.00 83.62 103 ARG A CA 1
ATOM 824 C C . ARG A 1 103 ? -13.662 8.285 11.495 1.00 83.62 103 ARG A C 1
ATOM 826 O O . ARG A 1 103 ? -14.734 7.946 11.010 1.00 83.62 103 ARG A O 1
ATOM 833 N N . ASP A 1 104 ? -13.071 9.424 11.171 1.00 80.69 104 ASP A N 1
ATOM 834 C CA . ASP A 1 104 ? -13.598 10.399 10.218 1.00 80.69 104 ASP A CA 1
ATOM 835 C C . ASP A 1 104 ? -13.385 10.000 8.752 1.00 80.69 104 ASP A C 1
ATOM 837 O O . ASP A 1 104 ? -13.955 10.627 7.851 1.00 80.69 104 ASP A O 1
ATOM 841 N N . VAL A 1 105 ? -12.601 8.948 8.499 1.00 76.00 105 VAL A N 1
ATOM 842 C CA . VAL A 1 105 ? -12.319 8.516 7.138 1.00 76.00 105 VAL A CA 1
ATOM 843 C C . VAL A 1 105 ? -13.532 7.813 6.540 1.00 76.00 105 VAL A C 1
ATOM 845 O O . VAL A 1 105 ? -14.057 6.833 7.065 1.00 76.00 105 VAL A O 1
ATOM 848 N N . ARG A 1 106 ? -13.975 8.337 5.398 1.00 83.44 106 ARG A N 1
ATOM 849 C CA . ARG A 1 106 ? -15.069 7.785 4.601 1.00 83.44 106 ARG A CA 1
ATOM 850 C C . ARG A 1 106 ? -14.523 6.828 3.553 1.00 83.44 106 ARG A C 1
ATOM 852 O O . ARG A 1 106 ? -13.383 6.970 3.119 1.00 83.44 106 ARG A O 1
ATOM 859 N N . GLN A 1 107 ? -15.370 5.909 3.094 1.00 88.00 107 GLN A N 1
ATOM 860 C CA . GLN A 1 107 ? -15.080 5.124 1.899 1.00 88.00 107 GLN A CA 1
ATOM 861 C C . GLN A 1 107 ? -14.710 6.057 0.738 1.00 88.00 107 GLN A C 1
ATOM 863 O O . GLN A 1 107 ? -15.405 7.039 0.470 1.00 88.00 107 GLN A O 1
ATOM 868 N N . GLY A 1 108 ? -13.620 5.737 0.049 1.00 90.12 108 GLY A N 1
ATOM 869 C CA . GLY A 1 108 ? -13.102 6.545 -1.042 1.00 90.12 108 GLY A CA 1
ATOM 870 C C . GLY A 1 108 ? -11.832 5.947 -1.625 1.00 90.12 108 GLY A C 1
ATOM 871 O O .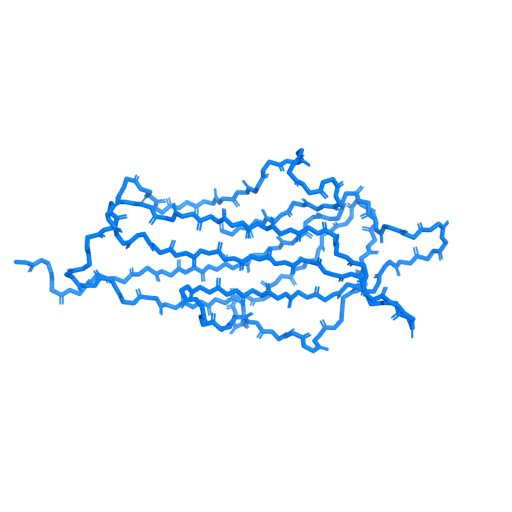 GLY A 1 108 ? -11.402 4.877 -1.206 1.00 90.12 108 GLY A O 1
ATOM 872 N N . PHE A 1 109 ? -11.265 6.662 -2.591 1.00 90.12 109 PHE A N 1
ATOM 873 C CA . PHE A 1 109 ? -9.968 6.351 -3.177 1.00 90.12 109 PHE A CA 1
ATOM 874 C C . PHE A 1 109 ? -8.913 7.266 -2.575 1.00 90.12 109 PHE A C 1
ATOM 876 O O . PHE A 1 109 ? -9.072 8.492 -2.552 1.00 90.12 109 PHE A O 1
ATOM 883 N N . PHE A 1 110 ? -7.830 6.664 -2.122 1.00 89.81 110 PHE A N 1
ATOM 884 C CA . PHE A 1 110 ? -6.706 7.329 -1.500 1.00 89.81 110 PHE A CA 1
ATOM 885 C C . PHE A 1 110 ? -5.493 7.231 -2.408 1.00 89.81 110 PHE A C 1
ATOM 887 O O . PHE A 1 110 ? -5.316 6.283 -3.170 1.00 89.81 110 PHE A O 1
ATOM 894 N N . ARG A 1 111 ? -4.646 8.253 -2.326 1.00 89.69 111 ARG A N 1
ATOM 895 C CA . ARG A 1 111 ? -3.322 8.242 -2.935 1.00 89.69 111 ARG A CA 1
ATOM 896 C C . ARG A 1 111 ? -2.340 8.969 -2.040 1.00 89.69 111 ARG A C 1
ATOM 898 O O . ARG A 1 111 ? -2.718 9.943 -1.380 1.00 89.69 111 ARG A O 1
ATOM 905 N N . ASN A 1 112 ? -1.086 8.538 -2.029 1.00 84.31 112 ASN A N 1
ATOM 906 C CA . ASN A 1 112 ? -0.051 9.263 -1.305 1.00 84.31 112 ASN A CA 1
ATOM 907 C C . ASN A 1 112 ? 0.300 10.552 -2.054 1.00 84.31 112 ASN A C 1
ATOM 909 O O . ASN A 1 112 ? 0.059 10.704 -3.255 1.00 84.31 112 ASN A O 1
ATOM 913 N N . ASN A 1 113 ? 0.886 11.499 -1.325 1.00 74.62 113 ASN A N 1
ATOM 914 C CA . ASN A 1 113 ? 1.465 12.677 -1.949 1.00 74.62 113 ASN A CA 1
ATOM 915 C C . ASN A 1 113 ? 2.725 12.269 -2.732 1.00 74.62 113 ASN A C 1
ATOM 917 O O . ASN A 1 113 ? 3.578 11.564 -2.194 1.00 74.62 113 ASN A O 1
ATOM 921 N N . ARG A 1 114 ? 2.856 12.753 -3.974 1.00 62.06 114 ARG A N 1
ATOM 922 C CA . ARG A 1 114 ? 4.013 12.509 -4.856 1.00 62.06 114 ARG A CA 1
ATOM 923 C C . ARG A 1 114 ? 5.343 12.908 -4.216 1.00 62.06 114 ARG A C 1
ATOM 925 O O . ARG A 1 114 ? 6.359 12.281 -4.480 1.00 62.06 114 ARG A O 1
ATOM 932 N N . THR A 1 115 ? 5.339 13.910 -3.338 1.00 58.22 115 THR A N 1
ATOM 933 C CA . THR A 1 115 ? 6.554 14.354 -2.638 1.00 58.22 115 THR A CA 1
ATOM 934 C C . THR A 1 115 ? 7.022 13.396 -1.540 1.00 58.22 115 THR A C 1
ATOM 936 O O . THR A 1 115 ? 8.095 13.608 -0.993 1.00 58.22 115 THR A O 1
ATOM 939 N N . ALA A 1 116 ? 6.224 12.391 -1.161 1.00 66.06 116 ALA A N 1
ATOM 940 C CA . ALA A 1 116 ? 6.537 11.524 -0.025 1.00 66.06 116 ALA A CA 1
ATOM 941 C C . ALA A 1 116 ? 7.554 10.420 -0.355 1.00 66.06 116 ALA A C 1
ATOM 943 O O . ALA A 1 116 ? 8.271 9.988 0.539 1.00 66.06 116 ALA A O 1
ATOM 944 N N . THR A 1 117 ? 7.608 9.956 -1.605 1.00 78.31 117 THR A N 1
ATOM 945 C CA . THR A 1 117 ? 8.425 8.792 -1.991 1.00 78.31 117 THR A CA 1
ATOM 946 C C . THR A 1 117 ? 9.308 9.039 -3.200 1.00 78.31 117 THR A C 1
ATOM 948 O O . THR A 1 117 ? 10.170 8.211 -3.424 1.00 78.31 117 THR A O 1
ATOM 951 N N . GLN A 1 118 ? 9.125 10.136 -3.955 1.00 85.56 118 GLN A N 1
ATOM 952 C CA . GLN A 1 118 ? 9.795 10.502 -5.224 1.00 85.56 118 GLN A CA 1
ATOM 953 C C . GLN A 1 118 ? 9.725 9.466 -6.372 1.00 85.56 118 GLN A C 1
ATOM 955 O O . GLN A 1 118 ? 9.667 9.875 -7.527 1.00 85.56 118 GLN A O 1
ATOM 960 N N . TYR A 1 119 ? 9.631 8.169 -6.075 1.00 88.31 119 TYR A N 1
ATOM 961 C CA . TYR A 1 119 ? 9.630 7.062 -7.028 1.00 88.31 119 TYR A CA 1
ATOM 962 C C . TYR A 1 119 ? 8.227 6.593 -7.419 1.00 88.31 119 TYR A C 1
ATOM 964 O O . TYR A 1 119 ? 8.046 6.107 -8.529 1.00 88.31 119 TYR A O 1
ATOM 972 N N . PHE A 1 120 ? 7.203 6.746 -6.565 1.00 91.75 120 PHE A N 1
ATOM 973 C CA . PHE A 1 120 ? 5.889 6.158 -6.860 1.00 91.75 120 PHE A CA 1
ATOM 974 C C . PHE A 1 120 ? 4.665 6.862 -6.256 1.00 91.75 120 PHE A C 1
ATOM 976 O O . PHE A 1 120 ? 4.737 7.570 -5.249 1.00 91.75 120 PHE A O 1
ATOM 983 N N . VAL A 1 121 ? 3.491 6.597 -6.837 1.00 94.50 121 VAL A N 1
ATOM 984 C CA . VAL A 1 121 ? 2.181 6.891 -6.233 1.00 94.50 121 VAL A CA 1
ATOM 985 C C . VAL A 1 121 ? 1.369 5.613 -6.094 1.00 94.50 121 VAL A C 1
ATOM 987 O O . VAL A 1 121 ? 0.968 5.011 -7.081 1.00 94.50 121 VAL A O 1
ATOM 990 N N . LEU A 1 122 ? 1.059 5.233 -4.866 1.00 95.50 122 LEU A N 1
ATOM 991 C CA . LEU A 1 122 ? 0.104 4.194 -4.531 1.00 95.50 122 LEU A CA 1
ATOM 992 C C . LEU A 1 122 ? -1.325 4.738 -4.608 1.00 95.50 122 LEU A C 1
ATOM 994 O O . LEU A 1 122 ? -1.598 5.838 -4.125 1.00 95.50 122 LEU A O 1
ATOM 998 N N . HIS A 1 123 ? -2.237 3.938 -5.155 1.00 95.25 123 HIS A N 1
ATOM 999 C CA . HIS A 1 123 ? -3.686 4.146 -5.094 1.00 95.25 123 HIS A CA 1
ATOM 1000 C C . HIS A 1 123 ? -4.316 3.001 -4.297 1.00 95.25 123 HIS A C 1
ATOM 1002 O O . HIS A 1 123 ? -4.045 1.837 -4.611 1.00 95.25 123 HIS A O 1
ATOM 1008 N N . TRP A 1 124 ? -5.130 3.312 -3.285 1.00 91.75 124 TRP A N 1
ATOM 1009 C CA . TRP A 1 124 ? -5.756 2.323 -2.392 1.00 91.75 124 TRP A CA 1
ATOM 1010 C C . TRP A 1 124 ? -7.086 2.788 -1.785 1.00 91.75 124 TRP A C 1
ATOM 1012 O O . TRP A 1 124 ? -7.469 3.953 -2.040 1.00 91.75 124 TRP A O 1
#